Protein AF-A0A353CVU6-F1 (afdb_monomer_lite)

Sequence (114 aa):
MTMRLNAKIFIEGHTGLVGSALVRALDKRSYRNLIFLMQNYDNDEIINVGTGEDISIADLAHLIADVVGFSGDLIIDSTKPDGMPRRLLNVSRLHELAFFHRTILVEGIKSTYD

Secondary structure (DSSP, 8-state):
----TT-------TTSHHHHHHHHHHHTTT-HHHHHHHHH---SS----S-S----HHHHHHHHHHHHT--S-----TTSPP-SPP-----HHHHHTT----S-HHHHHHHHH-

Radius of gyration: 19.17 Å; chains: 1; bounding box: 43×35×53 Å

Structure (mmCIF, N/CA/C/O backbone):
data_AF-A0A353CVU6-F1
#
_entry.id   AF-A0A353CVU6-F1
#
loop_
_atom_site.group_PDB
_atom_site.id
_atom_site.type_symbol
_atom_site.label_atom_id
_atom_site.label_alt_id
_atom_site.label_comp_id
_atom_site.label_asym_id
_atom_site.label_entity_id
_atom_site.label_seq_id
_atom_site.pdbx_PDB_ins_code
_atom_site.Cartn_x
_atom_site.Cartn_y
_atom_site.Cartn_z
_atom_site.occupancy
_atom_site.B_iso_or_equiv
_atom_site.auth_seq_id
_atom_site.auth_comp_id
_atom_site.auth_asym_id
_atom_site.auth_atom_id
_atom_site.pdbx_PDB_model_num
ATOM 1 N N . MET A 1 1 ? 19.281 -26.229 0.967 1.00 34.66 1 MET A N 1
ATOM 2 C CA . MET A 1 1 ? 19.391 -25.165 -0.053 1.00 34.66 1 MET A CA 1
ATOM 3 C C . MET A 1 1 ? 18.650 -23.945 0.471 1.00 34.66 1 MET A C 1
ATOM 5 O O . MET A 1 1 ? 17.438 -23.866 0.340 1.00 34.66 1 MET A O 1
ATOM 9 N N . THR A 1 2 ? 19.343 -23.071 1.197 1.00 34.12 2 THR A N 1
ATOM 10 C CA . THR A 1 2 ? 18.723 -21.929 1.884 1.00 34.12 2 THR A CA 1
ATOM 11 C C . THR A 1 2 ? 18.552 -20.793 0.876 1.00 34.12 2 THR A C 1
ATOM 13 O O . THR A 1 2 ? 19.546 -20.226 0.424 1.00 34.12 2 THR A O 1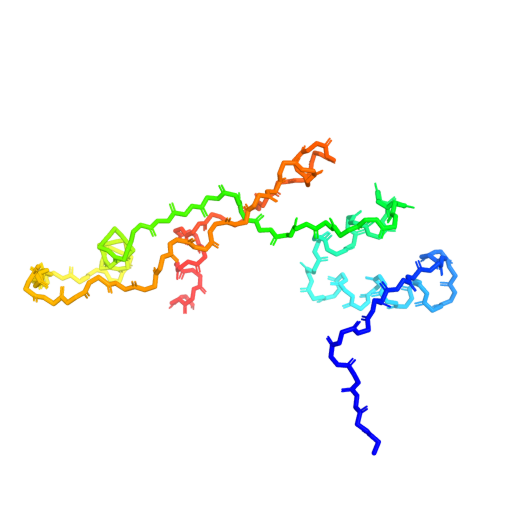
ATOM 16 N N . MET A 1 3 ? 17.316 -20.489 0.467 1.00 36.06 3 MET A N 1
ATOM 17 C CA . MET A 1 3 ? 17.041 -19.324 -0.381 1.00 36.06 3 MET A CA 1
ATOM 18 C C . MET A 1 3 ? 17.418 -18.052 0.384 1.00 36.06 3 MET A C 1
ATOM 20 O O . MET A 1 3 ? 16.898 -17.787 1.466 1.00 36.06 3 MET A O 1
ATOM 24 N N . ARG A 1 4 ? 18.331 -17.253 -0.177 1.00 37.56 4 ARG A N 1
ATOM 25 C CA . ARG A 1 4 ? 18.580 -15.890 0.300 1.00 37.56 4 ARG A CA 1
ATOM 26 C C . ARG A 1 4 ? 17.371 -15.030 -0.077 1.00 37.56 4 ARG A C 1
ATOM 28 O O . ARG A 1 4 ? 17.171 -14.744 -1.250 1.00 37.56 4 ARG A O 1
ATOM 35 N N . LEU A 1 5 ? 16.602 -14.592 0.919 1.00 47.75 5 LEU A N 1
ATOM 36 C CA . LEU A 1 5 ? 15.422 -13.724 0.765 1.00 47.75 5 LEU A CA 1
ATOM 37 C C . LEU A 1 5 ? 15.751 -12.282 0.310 1.00 47.75 5 LEU A C 1
ATOM 39 O O . LEU A 1 5 ? 14.842 -11.499 0.079 1.00 47.75 5 LEU A O 1
ATOM 43 N N . ASN A 1 6 ? 17.036 -11.952 0.128 1.00 48.84 6 ASN A N 1
ATOM 44 C CA . ASN A 1 6 ? 17.523 -10.656 -0.369 1.00 48.84 6 ASN A CA 1
ATOM 45 C C . ASN A 1 6 ? 18.004 -10.717 -1.834 1.00 48.84 6 ASN A C 1
ATOM 47 O O . ASN A 1 6 ? 18.833 -9.908 -2.252 1.00 48.84 6 ASN A O 1
ATOM 51 N N . ALA A 1 7 ? 17.576 -11.719 -2.605 1.00 36.81 7 ALA A N 1
ATOM 52 C CA . ALA A 1 7 ? 17.960 -11.830 -4.007 1.00 36.81 7 ALA A CA 1
ATOM 53 C C . ALA A 1 7 ? 17.226 -10.765 -4.839 1.00 36.81 7 ALA A C 1
ATOM 55 O O . ALA A 1 7 ? 16.006 -10.811 -4.982 1.00 36.81 7 ALA A O 1
ATOM 56 N N . LYS A 1 8 ? 17.983 -9.812 -5.395 1.00 48.44 8 LYS A N 1
ATOM 57 C CA . LYS A 1 8 ? 17.497 -8.898 -6.433 1.00 48.44 8 LYS A CA 1
ATOM 58 C C . LYS A 1 8 ? 17.055 -9.739 -7.638 1.00 48.44 8 LYS A C 1
ATOM 60 O O . LYS A 1 8 ? 17.879 -10.436 -8.226 1.00 48.44 8 LYS A O 1
ATOM 65 N N . ILE A 1 9 ? 15.768 -9.707 -7.980 1.00 50.88 9 ILE A N 1
ATOM 66 C CA . ILE A 1 9 ? 15.260 -10.321 -9.211 1.00 50.88 9 ILE A CA 1
ATOM 67 C C . ILE A 1 9 ? 15.380 -9.266 -10.307 1.00 50.88 9 ILE A C 1
ATOM 69 O O . ILE A 1 9 ? 14.570 -8.348 -10.378 1.00 50.88 9 ILE A O 1
ATOM 73 N N . PHE A 1 10 ? 16.416 -9.386 -11.129 1.00 49.69 10 PHE A N 1
ATOM 74 C CA . PHE A 1 10 ? 16.589 -8.590 -12.337 1.00 49.69 10 PHE A CA 1
ATOM 75 C C . PHE A 1 10 ? 16.166 -9.451 -13.528 1.00 49.69 10 PHE A C 1
ATOM 77 O O . PHE A 1 10 ? 16.693 -10.549 -13.714 1.00 49.69 10 PHE A O 1
ATOM 84 N N . ILE A 1 11 ? 15.161 -9.006 -14.283 1.00 55.59 11 ILE A N 1
ATOM 85 C CA . ILE A 1 11 ? 14.655 -9.730 -15.455 1.00 55.59 11 ILE A CA 1
ATOM 86 C C . ILE A 1 11 ? 15.035 -8.925 -16.691 1.00 55.59 11 ILE A C 1
ATOM 88 O O . ILE A 1 11 ? 14.299 -8.037 -17.113 1.00 55.59 11 ILE A O 1
ATOM 92 N N . GLU A 1 12 ? 16.182 -9.249 -17.282 1.00 54.22 12 GLU A N 1
ATOM 93 C CA . GLU A 1 12 ? 16.503 -8.777 -18.628 1.00 54.22 12 GLU A CA 1
ATOM 94 C C . GLU A 1 12 ? 15.661 -9.545 -19.659 1.00 54.22 12 GLU A C 1
ATOM 96 O O . GLU A 1 12 ? 15.517 -10.768 -19.590 1.00 54.22 12 GLU A O 1
ATOM 101 N N . GLY A 1 13 ? 15.088 -8.825 -20.627 1.00 62.19 13 GLY A N 1
ATOM 102 C CA . GLY A 1 13 ? 14.384 -9.426 -21.764 1.00 62.19 13 GLY A CA 1
ATOM 103 C C . GLY A 1 13 ? 12.934 -9.843 -21.495 1.00 62.19 13 GLY A C 1
ATOM 104 O O . GLY A 1 13 ? 12.573 -11.004 -21.704 1.00 62.19 13 GLY A O 1
ATOM 105 N N . HIS A 1 14 ? 12.059 -8.897 -21.127 1.00 63.19 14 HIS A N 1
ATOM 106 C CA . HIS A 1 14 ? 10.607 -9.133 -21.010 1.00 63.19 14 HIS A CA 1
ATOM 107 C C . HIS A 1 14 ? 9.958 -9.652 -22.318 1.00 63.19 14 HIS A C 1
ATOM 109 O O . HIS A 1 14 ? 8.928 -10.326 -22.283 1.00 63.19 14 HIS A O 1
ATOM 115 N N . THR A 1 15 ? 10.582 -9.400 -23.472 1.00 67.62 15 THR A N 1
ATOM 116 C CA . THR A 1 15 ? 10.164 -9.889 -24.799 1.00 67.62 15 THR A CA 1
ATOM 117 C C . THR A 1 15 ? 10.694 -11.286 -25.152 1.00 67.62 15 THR A C 1
ATOM 119 O O . THR A 1 15 ? 10.243 -11.883 -26.127 1.00 67.62 15 THR A O 1
ATOM 122 N N . GLY A 1 16 ? 11.638 -11.831 -24.376 1.00 78.38 16 GLY A N 1
ATOM 123 C CA . GLY A 1 16 ? 12.182 -13.177 -24.571 1.00 78.38 16 GLY A CA 1
ATOM 124 C C . GLY A 1 16 ? 11.253 -14.279 -24.047 1.00 78.38 16 GLY A C 1
ATOM 125 O O . GLY A 1 16 ? 10.265 -14.010 -23.366 1.00 78.38 16 GLY A O 1
ATOM 126 N N . LEU A 1 17 ? 11.586 -15.551 -24.308 1.00 83.94 17 LEU A N 1
ATOM 127 C CA . LEU A 1 17 ? 10.748 -16.707 -23.937 1.00 83.94 17 LEU A CA 1
ATOM 128 C C . LEU A 1 17 ? 10.357 -16.712 -22.447 1.00 83.94 17 LEU A C 1
ATOM 130 O O . LEU A 1 17 ? 9.184 -16.883 -22.109 1.00 83.94 17 LEU A O 1
ATOM 134 N N . VAL A 1 18 ? 11.343 -16.501 -21.569 1.00 83.50 18 VAL A N 1
ATOM 135 C CA . VAL A 1 18 ? 11.165 -16.514 -20.109 1.00 83.50 18 VAL A CA 1
ATOM 136 C C . VAL A 1 18 ? 10.480 -15.235 -19.628 1.00 83.50 18 VAL A C 1
ATOM 138 O O . VAL A 1 18 ? 9.507 -15.315 -18.880 1.00 83.50 18 VAL A O 1
ATOM 141 N N . GLY A 1 19 ? 10.918 -14.066 -20.105 1.00 81.06 19 GLY A N 1
ATOM 142 C CA . GLY A 1 19 ? 10.321 -12.782 -19.738 1.00 81.06 19 GLY A CA 1
ATOM 143 C C . GLY A 1 19 ? 8.846 -12.690 -20.128 1.00 81.06 19 GLY A C 1
ATOM 144 O O . GLY A 1 19 ? 8.009 -12.331 -19.304 1.00 81.06 19 GLY A O 1
ATOM 145 N N . SER A 1 20 ? 8.489 -13.139 -21.332 1.00 81.75 20 SER A N 1
ATOM 146 C CA . SER A 1 20 ? 7.097 -13.173 -21.787 1.00 81.75 20 SER A CA 1
ATOM 147 C C . SER A 1 20 ? 6.265 -14.208 -21.031 1.00 81.75 20 SER A C 1
ATOM 149 O O . SER A 1 20 ? 5.081 -13.984 -20.785 1.00 81.75 20 SER A O 1
ATOM 151 N N . ALA A 1 21 ? 6.849 -15.343 -20.625 1.00 87.25 21 ALA A N 1
ATOM 152 C CA . ALA A 1 21 ? 6.160 -16.294 -19.752 1.00 87.25 21 ALA A CA 1
ATOM 153 C C . ALA A 1 21 ? 5.853 -15.683 -18.380 1.00 87.25 21 ALA A C 1
ATOM 155 O O . ALA A 1 21 ? 4.745 -15.869 -17.873 1.00 87.25 21 ALA A O 1
ATOM 156 N N . LEU A 1 22 ? 6.789 -14.911 -17.825 1.00 86.56 22 LEU A N 1
ATOM 157 C CA . LEU A 1 22 ? 6.597 -14.214 -16.562 1.00 86.56 22 LEU A CA 1
ATOM 158 C C . LEU A 1 22 ? 5.546 -13.106 -16.673 1.00 86.56 22 LEU A C 1
ATOM 160 O O . LEU A 1 22 ? 4.617 -13.096 -15.872 1.00 86.56 22 LEU A O 1
ATOM 164 N N . VAL A 1 23 ? 5.623 -12.239 -17.689 1.00 84.25 23 VAL A N 1
ATOM 165 C CA . VAL A 1 23 ? 4.613 -11.191 -17.926 1.00 84.25 23 VAL A CA 1
ATOM 166 C C . VAL A 1 23 ? 3.220 -11.809 -18.047 1.00 84.25 23 VAL A C 1
ATOM 168 O O . VAL A 1 23 ? 2.301 -11.361 -17.371 1.00 84.25 23 VAL A O 1
ATOM 171 N N . ARG A 1 24 ? 3.062 -12.905 -18.804 1.00 85.81 24 ARG A N 1
ATOM 172 C CA . ARG A 1 24 ? 1.781 -13.633 -18.895 1.00 85.81 24 ARG A CA 1
ATOM 173 C C . ARG A 1 24 ? 1.314 -14.193 -17.549 1.00 85.81 24 ARG A C 1
ATOM 175 O O . ARG A 1 24 ? 0.119 -14.201 -17.273 1.00 85.81 24 ARG A O 1
ATOM 182 N N . ALA A 1 25 ? 2.225 -14.707 -16.725 1.00 89.56 25 ALA A N 1
ATOM 183 C CA . ALA A 1 25 ? 1.878 -15.240 -15.409 1.00 89.56 25 ALA A CA 1
ATOM 184 C C . ALA A 1 25 ? 1.451 -14.135 -14.429 1.00 89.56 25 ALA A C 1
ATOM 186 O O . ALA A 1 25 ? 0.532 -14.350 -13.638 1.00 89.56 25 ALA A O 1
ATOM 187 N N . LEU A 1 26 ? 2.096 -12.968 -14.498 1.00 89.69 26 LEU A N 1
ATOM 188 C CA . LEU A 1 26 ? 1.750 -11.784 -13.714 1.00 89.69 26 LEU A CA 1
ATOM 189 C C . LEU A 1 26 ? 0.418 -11.179 -14.167 1.00 89.69 26 LEU A C 1
ATOM 191 O O . LEU A 1 26 ? -0.405 -10.822 -13.325 1.00 89.69 26 LEU A O 1
ATOM 195 N N . ASP A 1 27 ? 0.182 -11.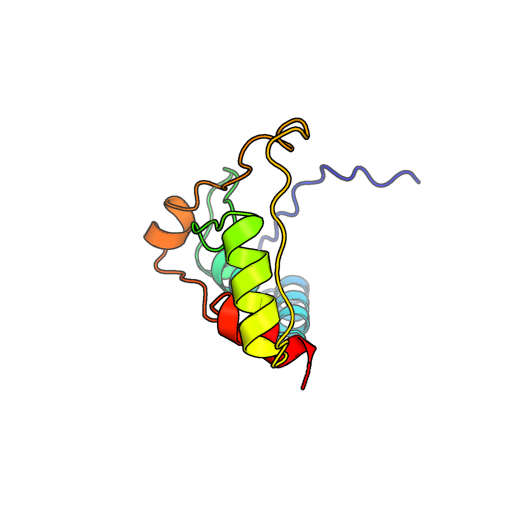130 -15.477 1.00 88.38 27 ASP A N 1
ATOM 196 C CA . ASP A 1 27 ? -1.045 -10.602 -16.078 1.00 88.38 27 ASP A CA 1
ATOM 197 C C . ASP A 1 27 ? -2.264 -11.437 -15.677 1.00 88.38 27 ASP A C 1
ATOM 199 O O . ASP A 1 27 ? -3.247 -10.905 -15.167 1.00 88.38 27 ASP A O 1
ATOM 203 N N . LYS A 1 28 ? -2.141 -12.772 -15.728 1.00 90.44 28 LYS A N 1
ATOM 204 C CA . LYS A 1 28 ? -3.166 -13.706 -15.225 1.00 90.44 28 LYS A CA 1
ATOM 205 C C . LYS A 1 28 ? -3.535 -13.504 -13.753 1.00 90.44 28 LYS A C 1
ATOM 207 O O . LYS A 1 28 ? -4.592 -13.961 -13.330 1.00 90.44 28 LYS A O 1
ATOM 212 N N . ARG A 1 29 ? -2.657 -12.885 -12.961 1.00 88.25 29 ARG A N 1
ATOM 213 C CA . ARG A 1 29 ? -2.856 -12.605 -11.531 1.00 88.25 29 ARG A CA 1
ATOM 214 C C . ARG A 1 29 ? -3.131 -11.124 -11.255 1.00 88.25 29 ARG A C 1
ATOM 216 O O . ARG A 1 29 ? -3.196 -10.734 -10.096 1.00 88.25 29 ARG A O 1
ATOM 223 N N . SER A 1 30 ? -3.289 -10.305 -12.298 1.00 87.38 30 SER A N 1
ATOM 224 C CA . SER A 1 30 ? -3.524 -8.860 -12.210 1.00 87.38 30 SER A CA 1
ATOM 225 C C . SER A 1 30 ? -2.416 -8.063 -11.498 1.00 87.38 30 SER A C 1
ATOM 227 O O . SER A 1 30 ? -2.682 -6.993 -10.949 1.00 87.38 30 SER A O 1
ATOM 229 N N . TYR A 1 31 ? -1.156 -8.516 -11.544 1.00 89.44 31 TYR A N 1
ATOM 230 C CA . TYR A 1 31 ? -0.014 -7.793 -10.959 1.00 89.44 31 TYR A CA 1
ATOM 231 C C . TYR A 1 31 ? 0.480 -6.643 -11.852 1.00 89.44 31 TYR A C 1
ATOM 233 O O . TYR A 1 31 ? 1.593 -6.653 -12.382 1.00 89.44 31 TYR A O 1
ATOM 241 N N . ARG A 1 32 ? -0.368 -5.624 -12.019 1.00 87.62 32 ARG A N 1
ATOM 242 C CA . ARG A 1 32 ? -0.150 -4.494 -12.940 1.00 87.62 32 ARG A CA 1
ATOM 243 C C . ARG A 1 32 ? 1.072 -3.648 -12.599 1.00 87.62 32 ARG A C 1
ATOM 245 O O . ARG A 1 32 ? 1.774 -3.222 -13.504 1.00 87.62 32 ARG A O 1
ATOM 252 N N . ASN A 1 33 ? 1.337 -3.427 -11.315 1.00 88.88 33 ASN A N 1
ATOM 253 C CA . ASN A 1 33 ? 2.509 -2.692 -10.835 1.00 88.88 33 ASN A CA 1
ATOM 254 C C . ASN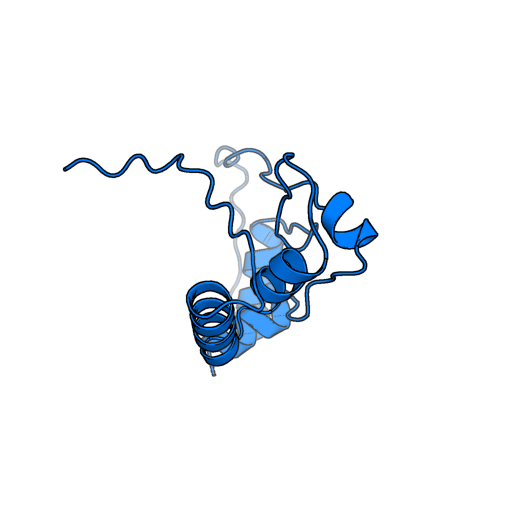 A 1 33 ? 3.820 -3.380 -11.245 1.00 88.88 33 ASN A C 1
ATOM 256 O O . ASN A 1 33 ? 4.752 -2.712 -11.675 1.00 88.88 33 ASN A O 1
ATOM 260 N N . LEU A 1 34 ? 3.880 -4.713 -11.161 1.00 89.25 34 LEU A N 1
ATOM 261 C CA . LEU A 1 34 ? 5.075 -5.468 -11.539 1.00 89.25 34 LEU A CA 1
ATOM 262 C C . LEU A 1 34 ? 5.284 -5.450 -13.053 1.00 89.25 34 LEU A C 1
ATOM 264 O O . LEU A 1 34 ? 6.396 -5.215 -13.510 1.00 89.25 34 LEU A O 1
ATOM 268 N N . ILE A 1 35 ? 4.211 -5.636 -13.826 1.00 88.81 35 ILE A N 1
ATOM 269 C CA . ILE A 1 35 ? 4.268 -5.559 -15.293 1.00 88.81 35 ILE A CA 1
ATOM 270 C C . ILE A 1 35 ? 4.711 -4.163 -15.737 1.00 88.81 35 ILE A C 1
ATOM 272 O O . ILE A 1 35 ? 5.594 -4.045 -16.581 1.00 88.81 35 ILE A O 1
ATOM 276 N N . PHE A 1 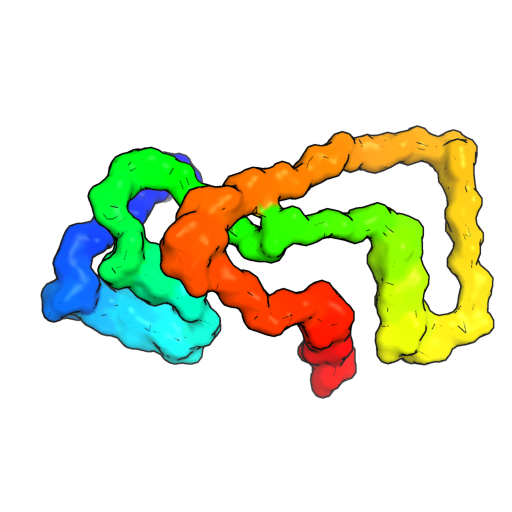36 ? 4.134 -3.117 -15.139 1.00 89.56 36 PHE A N 1
ATOM 277 C CA . PHE A 1 36 ? 4.490 -1.733 -15.425 1.00 89.56 36 PHE A CA 1
ATOM 278 C C . PHE A 1 36 ? 5.980 -1.476 -15.176 1.00 89.56 36 PHE A C 1
ATOM 280 O O . PHE A 1 36 ? 6.669 -0.982 -16.065 1.00 89.56 36 PHE A O 1
ATOM 287 N N . LEU A 1 37 ? 6.497 -1.860 -14.006 1.00 89.50 37 LEU A N 1
ATOM 288 C CA . LEU A 1 37 ? 7.907 -1.660 -13.667 1.00 89.50 37 LEU A CA 1
ATOM 289 C C . LEU A 1 37 ? 8.840 -2.457 -14.583 1.00 89.50 37 LEU A C 1
ATOM 291 O O . LEU A 1 37 ? 9.835 -1.917 -15.043 1.00 89.50 37 LEU A O 1
ATOM 295 N N . MET A 1 38 ? 8.488 -3.695 -14.941 1.00 84.56 38 MET A N 1
ATOM 296 C CA . MET A 1 38 ? 9.269 -4.488 -15.901 1.00 84.56 38 MET A CA 1
ATOM 297 C C . MET A 1 38 ? 9.366 -3.853 -17.298 1.00 84.56 38 MET A C 1
ATOM 299 O O . MET A 1 38 ? 10.275 -4.189 -18.056 1.00 84.56 38 MET A O 1
ATOM 303 N N . GLN A 1 39 ? 8.412 -2.999 -17.669 1.00 83.50 39 GLN A N 1
ATOM 304 C CA . GLN A 1 39 ? 8.360 -2.345 -18.978 1.00 83.50 39 GLN A CA 1
ATOM 305 C C . GLN A 1 39 ? 8.950 -0.931 -18.968 1.00 83.50 39 GLN A C 1
ATOM 307 O O . GLN A 1 39 ? 9.386 -0.463 -20.015 1.00 83.50 39 GLN A O 1
ATOM 312 N N . ASN A 1 40 ? 8.936 -0.252 -17.817 1.00 86.00 40 ASN A N 1
ATOM 313 C CA . ASN A 1 40 ? 9.183 1.191 -17.727 1.00 86.00 40 ASN A CA 1
ATOM 314 C C . ASN A 1 40 ? 10.286 1.574 -16.725 1.00 86.00 40 ASN A C 1
ATOM 316 O O . ASN A 1 40 ? 10.532 2.761 -16.538 1.00 86.00 40 ASN A O 1
ATOM 320 N N . TYR A 1 41 ? 10.928 0.608 -16.061 1.00 85.81 41 TYR A N 1
ATOM 321 C CA . TYR A 1 41 ? 12.008 0.860 -15.106 1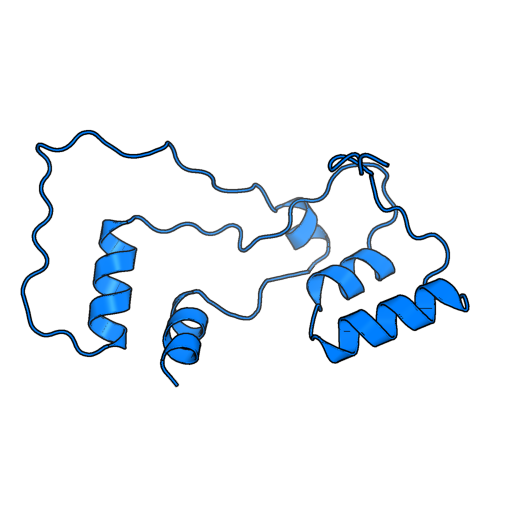.00 85.81 41 TYR A CA 1
ATOM 322 C C . TYR A 1 41 ? 13.237 0.001 -15.422 1.00 85.81 41 TYR A C 1
ATOM 324 O O . TYR A 1 41 ? 13.175 -1.226 -15.370 1.00 85.81 41 TYR A O 1
ATOM 332 N N . ASP A 1 42 ? 14.355 0.652 -15.736 1.00 83.06 42 ASP A N 1
ATOM 333 C CA . ASP A 1 42 ? 15.616 0.038 -16.179 1.00 83.06 42 ASP A CA 1
ATOM 334 C C . ASP A 1 42 ? 16.829 0.425 -15.308 1.00 83.06 42 ASP A C 1
ATOM 336 O O . ASP A 1 42 ? 17.972 0.110 -15.638 1.00 83.06 42 ASP A O 1
ATOM 340 N N . ASN A 1 43 ? 16.582 1.077 -14.172 1.00 84.31 43 ASN A N 1
ATOM 341 C CA . ASN A 1 43 ? 17.604 1.520 -13.228 1.00 84.31 43 ASN A CA 1
ATOM 342 C C . ASN A 1 43 ? 17.921 0.424 -12.179 1.00 84.31 43 ASN A C 1
ATOM 344 O O . ASN A 1 43 ? 17.085 -0.427 -11.872 1.00 84.31 43 ASN A O 1
ATOM 348 N N . ASP A 1 44 ? 19.141 0.421 -11.636 1.00 84.25 44 ASP A N 1
ATOM 349 C CA . ASP A 1 44 ? 19.647 -0.552 -10.657 1.00 84.25 44 ASP A CA 1
ATOM 350 C C . ASP A 1 44 ? 19.278 -0.234 -9.192 1.00 84.25 44 ASP A C 1
ATOM 352 O O . ASP A 1 44 ? 19.484 -1.057 -8.282 1.00 84.25 44 ASP A O 1
ATOM 356 N N . GLU A 1 45 ? 18.712 0.949 -8.959 1.00 88.38 45 GLU A N 1
ATOM 357 C CA . GLU A 1 45 ? 18.178 1.375 -7.676 1.00 88.38 45 GLU A CA 1
ATOM 358 C C . GLU A 1 45 ? 16.896 0.618 -7.282 1.00 88.38 45 GLU A C 1
ATOM 360 O O . GLU A 1 45 ? 16.162 0.052 -8.090 1.00 88.38 45 GLU A O 1
ATOM 365 N N . ILE A 1 46 ? 16.611 0.591 -5.977 1.00 88.44 46 ILE A N 1
ATOM 366 C CA . ILE A 1 46 ? 15.360 0.022 -5.471 1.00 88.44 46 ILE A CA 1
ATOM 367 C C . ILE A 1 46 ? 14.231 1.025 -5.718 1.00 88.44 46 ILE A C 1
ATOM 369 O O . ILE A 1 46 ? 14.348 2.208 -5.383 1.00 88.44 46 ILE A O 1
ATOM 373 N N . ILE A 1 47 ? 13.109 0.527 -6.234 1.00 90.44 47 ILE A N 1
ATOM 374 C CA . ILE A 1 47 ? 11.857 1.271 -6.330 1.00 90.44 47 ILE A CA 1
ATOM 375 C C . ILE A 1 47 ? 10.849 0.757 -5.298 1.00 90.44 47 ILE A C 1
ATOM 377 O O . ILE A 1 47 ? 10.578 -0.441 -5.205 1.00 90.44 47 ILE A O 1
ATOM 381 N N . ASN A 1 48 ? 10.300 1.672 -4.498 1.00 93.25 48 ASN A N 1
ATOM 382 C CA . ASN A 1 48 ? 9.244 1.352 -3.543 1.00 93.25 48 ASN A CA 1
ATOM 383 C C . ASN A 1 48 ? 7.903 1.225 -4.268 1.00 93.25 48 ASN A C 1
ATOM 385 O O . ASN A 1 48 ? 7.560 2.058 -5.106 1.00 93.25 48 ASN A O 1
ATOM 389 N N . VAL A 1 49 ? 7.121 0.215 -3.890 1.00 92.06 49 VAL A N 1
ATOM 390 C CA . VAL A 1 49 ? 5.754 0.011 -4.376 1.00 92.06 49 VAL A CA 1
ATOM 391 C C . VAL A 1 49 ? 4.789 0.159 -3.209 1.00 92.06 49 VAL A C 1
ATOM 393 O O . VAL A 1 49 ? 4.940 -0.511 -2.191 1.00 92.06 49 VAL A O 1
ATOM 396 N N . GLY A 1 50 ? 3.788 1.018 -3.367 1.00 91.50 50 GLY A N 1
ATOM 397 C CA . GLY A 1 50 ? 2.766 1.275 -2.359 1.00 91.50 50 GLY A CA 1
ATOM 398 C C . GLY A 1 50 ? 1.770 2.324 -2.838 1.00 91.50 50 GLY A C 1
ATOM 399 O O . GLY A 1 50 ? 1.801 2.727 -4.000 1.00 91.50 50 GLY A O 1
ATOM 400 N N . THR A 1 51 ? 0.894 2.759 -1.938 1.00 93.19 51 THR A N 1
ATOM 401 C CA . THR A 1 51 ? -0.084 3.829 -2.191 1.00 93.19 51 THR A CA 1
ATOM 402 C C . THR A 1 51 ? 0.512 5.222 -1.988 1.00 93.19 51 THR A C 1
ATOM 404 O O . THR A 1 51 ? 0.049 6.181 -2.584 1.00 93.19 51 THR A O 1
ATOM 407 N N . GLY A 1 52 ? 1.549 5.348 -1.149 1.00 92.06 52 GLY A N 1
ATOM 408 C CA . GLY A 1 52 ? 2.054 6.654 -0.708 1.00 92.06 52 GLY A CA 1
ATOM 409 C C . GLY A 1 52 ? 1.137 7.358 0.295 1.00 92.06 52 GLY A C 1
ATOM 410 O O . GLY A 1 52 ? 1.424 8.481 0.703 1.00 92.06 52 GLY A O 1
ATOM 411 N N . GLU A 1 53 ? 0.081 6.676 0.729 1.00 91.25 53 GLU A N 1
ATOM 412 C CA . GLU A 1 53 ? -0.905 7.147 1.693 1.00 91.25 53 GLU A CA 1
ATOM 413 C C . GLU A 1 53 ? -0.884 6.249 2.929 1.00 91.25 53 GLU A C 1
ATOM 415 O O . GLU A 1 53 ? -0.616 5.049 2.834 1.00 91.25 53 GLU A O 1
ATOM 420 N N . ASP A 1 54 ? -1.178 6.836 4.085 1.00 90.81 54 ASP A N 1
ATOM 421 C CA . ASP A 1 54 ? -1.281 6.127 5.357 1.00 90.81 54 ASP A CA 1
ATOM 422 C C . ASP A 1 54 ? -2.495 6.631 6.137 1.00 90.81 54 ASP A C 1
ATOM 424 O O . ASP A 1 54 ? -2.933 7.769 5.951 1.00 90.81 54 ASP A O 1
ATOM 428 N N . ILE A 1 55 ? -3.007 5.798 7.034 1.00 91.81 55 ILE A N 1
ATOM 429 C CA . ILE A 1 55 ? -4.169 6.086 7.874 1.00 91.81 55 ILE A CA 1
ATOM 430 C C . ILE A 1 55 ? -3.865 5.686 9.319 1.00 91.81 55 ILE A C 1
ATOM 432 O O . ILE A 1 55 ? -3.114 4.743 9.572 1.00 91.81 55 ILE A O 1
ATOM 436 N N . SER A 1 56 ? -4.423 6.405 10.295 1.00 90.69 56 SER A N 1
ATOM 437 C CA . SER A 1 56 ? -4.258 6.017 11.696 1.00 90.69 56 SER A CA 1
ATOM 438 C C . SER A 1 56 ? -5.044 4.737 12.009 1.00 90.69 56 SER A C 1
ATOM 440 O O . SER A 1 56 ? -6.021 4.408 11.337 1.00 90.69 56 SER A O 1
ATOM 442 N N . ILE A 1 57 ? -4.653 4.016 13.065 1.00 90.06 57 ILE A N 1
ATOM 443 C CA . ILE A 1 57 ? -5.398 2.831 13.529 1.00 90.06 57 ILE A CA 1
ATOM 444 C C . ILE A 1 57 ? -6.835 3.205 13.915 1.00 90.06 57 ILE A C 1
ATOM 446 O O . ILE A 1 57 ? -7.757 2.442 13.637 1.00 90.06 57 ILE A O 1
ATOM 450 N N . ALA A 1 58 ? -7.030 4.378 14.526 1.00 90.69 58 ALA A N 1
ATOM 451 C CA . ALA A 1 58 ? -8.351 4.867 14.903 1.00 90.69 58 ALA A CA 1
ATOM 452 C C . ALA A 1 58 ? -9.230 5.101 13.665 1.00 90.69 58 ALA A C 1
ATOM 454 O O . ALA A 1 58 ? -10.337 4.573 13.591 1.00 90.69 58 ALA A O 1
ATOM 455 N N . ASP A 1 59 ? -8.714 5.814 12.662 1.00 93.12 59 ASP A N 1
ATOM 456 C CA . ASP A 1 59 ? -9.458 6.097 11.430 1.00 93.12 59 ASP A CA 1
ATOM 457 C C . ASP A 1 59 ? -9.725 4.814 10.626 1.00 93.12 59 ASP A C 1
ATOM 459 O O . ASP A 1 59 ? -10.804 4.651 10.062 1.00 93.12 59 ASP A O 1
ATOM 463 N N . LEU A 1 60 ? -8.781 3.864 10.613 1.00 94.25 60 LEU A N 1
ATOM 464 C CA . LEU A 1 60 ? -8.988 2.548 10.008 1.00 94.25 60 LEU A CA 1
ATOM 465 C C . LEU A 1 60 ? -10.100 1.766 10.720 1.00 94.25 60 LEU A C 1
ATOM 467 O O . LEU A 1 60 ? -10.921 1.138 10.054 1.00 94.25 60 LEU A O 1
ATOM 471 N N . ALA A 1 61 ? -10.145 1.801 12.055 1.00 94.19 61 ALA A N 1
ATOM 472 C CA . ALA A 1 61 ? -11.195 1.143 12.828 1.00 94.19 61 ALA A CA 1
ATOM 473 C C . ALA A 1 61 ? -12.576 1.745 12.527 1.00 94.19 61 ALA A C 1
ATOM 475 O O . ALA A 1 61 ? -13.524 0.993 12.301 1.00 94.19 61 ALA A O 1
ATOM 476 N N . HIS A 1 62 ? -12.674 3.076 12.450 1.00 95.12 62 HIS A N 1
ATOM 477 C CA . HIS A 1 62 ? -13.898 3.766 12.036 1.00 95.12 62 HIS A CA 1
ATOM 478 C C . HIS A 1 62 ? -14.307 3.399 10.605 1.00 95.12 62 HIS A C 1
ATOM 480 O O . HIS 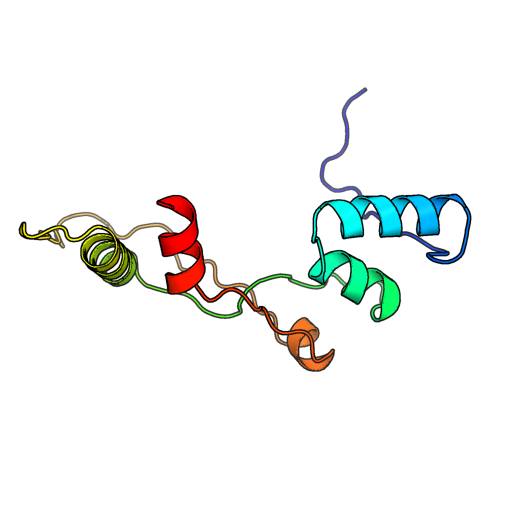A 1 62 ? -15.449 3.015 10.376 1.00 95.12 62 HIS A O 1
ATOM 486 N N . LEU A 1 63 ? -13.364 3.414 9.658 1.00 95.50 63 LEU A N 1
ATOM 487 C CA . LEU A 1 63 ? -13.625 3.043 8.267 1.00 95.50 63 LEU A CA 1
ATOM 488 C C . LEU A 1 63 ? -14.156 1.609 8.141 1.00 95.50 63 LEU A C 1
ATOM 490 O O . LEU A 1 63 ? -15.085 1.356 7.377 1.00 95.50 63 LEU A O 1
ATOM 494 N N . ILE A 1 64 ? -13.577 0.660 8.881 1.00 95.69 64 ILE A N 1
ATOM 495 C CA . ILE A 1 64 ? -14.054 -0.727 8.894 1.00 95.69 64 ILE A CA 1
ATOM 496 C C . ILE A 1 64 ? -15.451 -0.804 9.509 1.00 95.69 64 ILE A C 1
ATOM 498 O O . ILE A 1 64 ? -16.307 -1.473 8.934 1.00 95.69 64 ILE A O 1
ATOM 502 N N . ALA A 1 65 ? -15.692 -0.123 10.635 1.00 95.56 65 ALA A N 1
ATOM 503 C CA . ALA A 1 65 ? -17.002 -0.088 11.281 1.00 95.56 65 ALA A CA 1
ATOM 504 C C . ALA A 1 65 ? -18.095 0.407 10.320 1.00 95.56 65 ALA A C 1
ATOM 506 O O . ALA A 1 65 ? -19.133 -0.244 10.198 1.00 95.56 65 ALA A O 1
ATOM 507 N N . ASP A 1 66 ? -17.819 1.475 9.571 1.00 94.69 66 ASP A N 1
ATOM 508 C CA . ASP A 1 66 ? -18.727 2.009 8.554 1.00 94.69 66 ASP A CA 1
ATOM 509 C C . ASP A 1 66 ? -18.977 1.003 7.421 1.00 94.69 66 ASP A C 1
ATOM 511 O O . ASP A 1 66 ? -20.118 0.803 7.004 1.00 94.69 66 ASP A O 1
ATOM 515 N N . VAL A 1 67 ? -17.923 0.339 6.927 1.00 95.06 67 VAL A N 1
ATOM 516 C CA . VAL A 1 67 ? -18.035 -0.641 5.833 1.00 95.06 67 VAL A CA 1
ATOM 517 C C . VAL A 1 67 ? -18.875 -1.855 6.233 1.00 95.06 67 VAL A C 1
ATOM 519 O O . VAL A 1 67 ? -19.664 -2.330 5.419 1.00 95.06 67 VAL A O 1
ATOM 522 N N . VAL A 1 68 ? -18.739 -2.349 7.467 1.00 94.69 68 VAL A N 1
ATOM 523 C CA . VAL A 1 68 ? -19.478 -3.536 7.942 1.00 94.69 68 VAL A CA 1
ATOM 524 C C . VAL A 1 68 ? -20.842 -3.204 8.559 1.00 94.69 68 VAL A C 1
ATOM 526 O O . VAL A 1 68 ? -21.584 -4.115 8.920 1.00 94.69 68 VAL A O 1
ATOM 529 N N . GLY A 1 69 ? -21.179 -1.918 8.708 1.00 94.94 69 GLY A N 1
ATOM 530 C CA . GLY A 1 69 ? -22.412 -1.473 9.361 1.00 94.94 69 GLY A CA 1
ATOM 531 C C . GLY A 1 69 ? -22.425 -1.705 10.877 1.00 94.94 69 GLY A C 1
ATOM 532 O O . GLY A 1 69 ? -23.476 -1.986 11.453 1.00 94.94 69 GLY A O 1
ATOM 533 N N . PHE A 1 70 ? -21.266 -1.624 11.534 1.00 95.94 70 PHE A N 1
ATOM 534 C CA . PHE A 1 70 ? -21.161 -1.751 12.986 1.00 95.94 70 PHE A CA 1
ATOM 535 C C . PHE A 1 70 ? -21.754 -0.519 13.680 1.00 95.94 70 PHE A C 1
ATOM 537 O O . PHE A 1 70 ? -21.308 0.602 13.464 1.00 95.94 70 PHE A O 1
ATOM 544 N N . SER A 1 71 ? -22.744 -0.737 14.547 1.00 95.31 71 SER A N 1
ATOM 545 C CA . SER A 1 71 ? -23.470 0.327 15.255 1.00 95.31 71 SER A CA 1
ATOM 546 C C . SER A 1 71 ? -23.113 0.447 16.741 1.00 95.31 71 SER A C 1
ATOM 548 O O . SER A 1 71 ? -23.850 1.083 17.492 1.00 95.31 71 SER A O 1
ATOM 550 N N . GLY A 1 72 ? -22.069 -0.247 17.199 1.00 94.94 72 GLY A N 1
ATOM 551 C CA . GLY A 1 72 ? -21.584 -0.137 18.574 1.00 94.94 72 GLY A CA 1
ATOM 552 C C . GLY A 1 72 ? -20.572 0.997 18.741 1.00 94.94 72 GLY A C 1
ATOM 553 O O . GLY A 1 72 ? -20.172 1.644 17.774 1.00 94.94 72 GLY A O 1
ATOM 554 N N . ASP A 1 73 ? -20.116 1.197 19.974 1.00 93.81 73 ASP A N 1
ATOM 555 C CA . ASP A 1 73 ? -19.128 2.227 20.287 1.00 93.81 73 ASP A CA 1
ATOM 556 C C . ASP A 1 73 ? -17.694 1.720 20.088 1.00 93.81 73 ASP A C 1
ATOM 558 O O . ASP A 1 73 ? -17.314 0.649 20.571 1.00 93.81 73 ASP A O 1
ATOM 562 N N . LEU A 1 74 ? -16.869 2.528 19.418 1.00 92.94 74 LEU A N 1
ATOM 563 C CA . LEU A 1 74 ? -15.420 2.340 19.373 1.00 92.94 74 LEU A CA 1
ATOM 564 C C . LEU A 1 74 ? -14.778 3.117 20.527 1.00 92.94 74 LEU A C 1
ATOM 566 O O . LEU A 1 74 ? -14.786 4.347 20.548 1.00 92.94 74 LEU A O 1
ATOM 570 N N . ILE A 1 75 ? -14.211 2.393 21.492 1.00 91.88 75 ILE A N 1
ATOM 571 C CA . ILE A 1 75 ? -13.531 2.981 22.651 1.00 91.88 75 ILE A CA 1
ATOM 572 C C . ILE A 1 75 ? -12.027 3.006 22.384 1.00 91.88 75 ILE A C 1
ATOM 574 O O . ILE A 1 75 ? -11.388 1.959 22.276 1.00 91.88 75 ILE A O 1
ATOM 578 N N . ILE A 1 76 ? -11.456 4.209 22.312 1.00 88.31 76 ILE A N 1
ATOM 579 C CA . ILE A 1 76 ? -10.011 4.418 22.187 1.00 88.31 76 ILE A CA 1
ATOM 580 C C . ILE A 1 76 ? -9.419 4.586 23.589 1.00 88.31 76 ILE A C 1
ATOM 582 O O . ILE A 1 76 ? -9.708 5.560 24.282 1.00 88.31 76 ILE A O 1
ATOM 586 N N . ASP A 1 77 ? -8.572 3.645 24.000 1.00 89.69 77 ASP A N 1
ATOM 587 C CA . ASP A 1 77 ? -7.865 3.699 25.281 1.00 89.69 77 ASP A CA 1
ATOM 588 C C . ASP A 1 77 ? -6.492 4.369 25.120 1.00 89.69 77 ASP A C 1
ATOM 590 O O . ASP A 1 77 ? -5.494 3.723 24.791 1.00 89.69 77 ASP A O 1
ATOM 594 N N . SER A 1 78 ? -6.437 5.677 25.377 1.00 87.94 78 SER A N 1
ATOM 595 C CA . SER A 1 78 ? -5.205 6.477 25.313 1.00 87.94 78 SER A CA 1
ATOM 596 C C . SER A 1 78 ? -4.221 6.209 26.457 1.00 87.94 78 SER A C 1
ATOM 598 O O . SER A 1 78 ? -3.129 6.775 26.464 1.00 87.94 78 SER A O 1
ATOM 600 N N . THR A 1 79 ? -4.566 5.348 27.424 1.00 93.31 79 THR A N 1
ATOM 601 C CA . THR A 1 79 ? -3.626 4.919 28.474 1.00 93.31 79 THR A CA 1
ATOM 602 C C . THR A 1 79 ? -2.655 3.848 27.984 1.00 93.31 79 THR A C 1
ATOM 604 O O . THR A 1 79 ? -1.633 3.587 28.625 1.00 93.31 79 THR A O 1
ATOM 607 N N . LYS A 1 80 ? -2.958 3.211 26.849 1.00 86.50 80 LYS A N 1
ATOM 608 C CA . LYS A 1 80 ? -2.095 2.204 26.236 1.00 86.50 80 LYS A CA 1
ATOM 609 C C . LYS A 1 80 ? -0.931 2.875 25.504 1.00 86.50 80 LYS A C 1
ATOM 611 O O . LYS A 1 80 ? -1.106 3.951 24.937 1.00 86.50 80 LYS A O 1
ATOM 616 N N . PRO A 1 81 ? 0.265 2.257 25.523 1.00 84.56 81 PRO A N 1
ATOM 617 C CA . PRO A 1 81 ? 1.411 2.796 24.810 1.00 84.56 81 PRO A CA 1
ATOM 618 C C . PRO A 1 81 ? 1.126 2.837 23.311 1.00 84.56 81 PRO A C 1
ATOM 620 O O . PRO A 1 81 ? 0.439 1.962 22.776 1.00 84.56 81 PRO A O 1
ATOM 623 N N . ASP A 1 82 ? 1.690 3.845 22.653 1.00 82.81 82 ASP A N 1
ATOM 624 C CA . ASP A 1 82 ? 1.603 3.963 21.205 1.00 82.81 82 ASP A CA 1
ATOM 625 C C . ASP A 1 82 ? 2.252 2.752 20.514 1.00 82.81 82 ASP A C 1
ATOM 627 O O . ASP A 1 82 ? 3.136 2.078 21.059 1.00 82.81 82 ASP A O 1
ATOM 631 N N . GLY A 1 83 ? 1.759 2.459 19.315 1.00 79.81 83 GLY A N 1
ATOM 632 C CA . GLY A 1 83 ? 2.198 1.337 18.507 1.00 79.81 83 GLY A CA 1
ATOM 633 C C . GLY A 1 83 ? 3.563 1.560 17.860 1.00 79.81 83 GLY A C 1
ATOM 634 O O . GLY A 1 83 ? 4.366 2.415 18.236 1.00 79.81 83 GLY A O 1
ATOM 635 N N . MET A 1 84 ? 3.843 0.756 16.837 1.00 82.50 84 MET A N 1
ATOM 636 C CA . MET A 1 84 ? 5.037 0.965 16.024 1.00 82.50 84 MET A CA 1
ATOM 637 C C . MET A 1 84 ? 4.963 2.321 15.305 1.00 82.50 84 MET A C 1
ATOM 639 O O . MET A 1 84 ? 3.898 2.667 14.789 1.00 82.50 84 MET A O 1
ATOM 643 N N . PRO A 1 85 ? 6.091 3.046 15.182 1.00 82.00 85 PRO A N 1
ATOM 644 C CA . PRO A 1 85 ? 6.153 4.262 14.385 1.00 82.00 85 PRO A CA 1
ATOM 645 C C . PRO A 1 85 ? 5.673 4.037 12.949 1.00 82.00 85 PRO A C 1
ATOM 647 O O . PRO A 1 85 ? 5.811 2.940 12.395 1.00 82.00 85 PRO A O 1
ATOM 650 N N . ARG A 1 86 ? 5.165 5.111 12.337 1.00 81.88 86 ARG A N 1
ATOM 651 C CA . ARG A 1 86 ? 4.630 5.120 10.971 1.00 81.88 86 ARG A CA 1
ATOM 652 C C . ARG A 1 86 ? 5.600 4.473 9.973 1.00 81.88 86 ARG A C 1
ATOM 654 O O . ARG A 1 86 ? 6.761 4.871 9.889 1.00 81.88 86 ARG A O 1
ATOM 661 N N . ARG A 1 87 ? 5.110 3.519 9.173 1.00 84.75 87 ARG A N 1
ATOM 662 C CA . ARG A 1 87 ? 5.882 2.822 8.124 1.00 84.75 87 ARG A CA 1
ATOM 663 C C . ARG A 1 87 ? 5.429 3.216 6.716 1.00 84.75 87 ARG A C 1
ATOM 665 O O . ARG A 1 87 ? 5.198 2.358 5.870 1.00 84.75 87 ARG A O 1
ATOM 672 N N . LEU A 1 88 ? 5.313 4.518 6.467 1.00 89.06 88 LEU A N 1
ATOM 673 C CA . LEU A 1 88 ? 4.928 5.044 5.161 1.00 89.06 88 LEU A CA 1
ATOM 674 C C . LEU A 1 88 ? 6.112 5.000 4.187 1.00 89.06 88 LEU A C 1
ATOM 676 O O . LEU A 1 88 ? 7.146 5.628 4.417 1.00 89.06 88 LEU A O 1
ATOM 680 N N . LEU A 1 89 ? 5.955 4.260 3.090 1.00 90.50 89 LEU A N 1
ATOM 681 C CA . LEU A 1 89 ? 6.953 4.204 2.026 1.00 90.50 89 LEU A CA 1
ATOM 682 C C . LEU A 1 89 ? 6.921 5.484 1.188 1.00 90.50 89 LEU A C 1
ATOM 684 O O . LEU A 1 89 ? 5.865 5.913 0.730 1.00 90.50 89 LEU A O 1
ATOM 688 N N . ASN A 1 90 ? 8.099 6.047 0.914 1.00 92.44 90 ASN A N 1
ATOM 689 C CA . ASN A 1 90 ? 8.234 7.078 -0.109 1.00 92.44 90 ASN A CA 1
ATOM 690 C C . ASN A 1 90 ? 8.127 6.424 -1.495 1.00 92.44 90 ASN A C 1
ATOM 692 O O . ASN A 1 90 ? 9.006 5.651 -1.879 1.00 92.44 90 ASN A O 1
ATOM 696 N N . VAL A 1 91 ? 7.066 6.751 -2.232 1.00 95.12 91 VAL A N 1
ATOM 697 C CA . VAL A 1 91 ? 6.776 6.231 -3.579 1.00 95.12 91 VAL A CA 1
ATOM 698 C C . VAL A 1 91 ? 6.920 7.296 -4.673 1.00 95.12 91 VAL A C 1
ATOM 700 O O . VAL A 1 91 ? 6.427 7.096 -5.779 1.00 95.12 91 VAL A O 1
ATOM 703 N N . SER A 1 92 ? 7.614 8.413 -4.415 1.00 94.38 92 SER A N 1
ATOM 704 C CA . SER A 1 92 ? 7.748 9.513 -5.386 1.00 94.38 92 SER A CA 1
ATOM 705 C C . SER A 1 92 ? 8.270 9.039 -6.742 1.00 94.38 92 SER A C 1
ATOM 707 O O . SER A 1 92 ? 7.698 9.386 -7.766 1.00 94.38 92 SER A O 1
ATOM 709 N N . ARG A 1 93 ? 9.262 8.139 -6.753 1.00 92.44 93 ARG A N 1
ATOM 710 C CA . ARG A 1 93 ? 9.808 7.544 -7.987 1.00 92.44 93 ARG A CA 1
ATOM 711 C C . ARG A 1 93 ? 8.773 6.755 -8.789 1.00 92.44 93 ARG A C 1
ATOM 713 O O . ARG A 1 93 ? 8.802 6.763 -10.009 1.00 92.44 93 ARG A O 1
ATOM 720 N N . LEU A 1 94 ? 7.850 6.070 -8.116 1.00 93.38 94 LEU A N 1
ATOM 721 C CA . LEU A 1 94 ? 6.778 5.335 -8.788 1.00 93.38 94 LEU A CA 1
ATOM 722 C C . LEU A 1 94 ? 5.768 6.299 -9.428 1.00 93.38 94 LEU A C 1
ATOM 724 O O . LEU A 1 94 ? 5.336 6.077 -10.558 1.00 93.38 94 LEU A O 1
ATOM 728 N N . HIS A 1 95 ? 5.443 7.391 -8.730 1.00 93.75 95 HIS A N 1
ATOM 729 C CA . HIS A 1 95 ? 4.566 8.445 -9.243 1.00 93.75 95 HIS A CA 1
ATOM 730 C C . HIS A 1 95 ? 5.212 9.243 -10.387 1.00 93.75 95 HIS A C 1
ATOM 732 O O . HIS A 1 95 ? 4.515 9.625 -11.322 1.00 93.75 95 HIS A O 1
ATOM 738 N N . GLU A 1 96 ? 6.531 9.454 -10.360 1.00 93.94 96 GLU A N 1
ATOM 739 C CA . GLU A 1 96 ? 7.300 10.065 -11.458 1.00 93.94 96 GLU A CA 1
ATOM 740 C C . GLU A 1 96 ? 7.228 9.229 -12.743 1.00 93.94 96 GLU A C 1
ATOM 742 O O . GLU A 1 96 ? 7.169 9.786 -13.837 1.00 93.94 96 GLU A O 1
ATOM 747 N N . LEU A 1 97 ? 7.135 7.900 -12.619 1.00 92.62 97 LEU A N 1
ATOM 748 C CA . LEU A 1 97 ? 6.852 6.998 -13.740 1.00 92.62 97 LEU A CA 1
ATOM 749 C C . LEU A 1 97 ? 5.369 7.017 -14.164 1.00 92.62 97 LEU A C 1
ATOM 751 O O . LEU A 1 97 ? 4.962 6.237 -15.017 1.00 92.62 97 LEU A O 1
ATOM 755 N N . ALA A 1 98 ? 4.537 7.884 -13.584 1.00 93.56 98 ALA A N 1
ATOM 756 C CA . ALA A 1 98 ? 3.096 7.971 -13.821 1.00 93.56 98 ALA A CA 1
ATOM 757 C C . ALA A 1 98 ? 2.310 6.691 -13.475 1.00 93.56 98 ALA A C 1
ATOM 759 O O . ALA A 1 98 ? 1.202 6.476 -13.978 1.00 93.56 98 ALA A O 1
ATOM 760 N N . PHE A 1 99 ? 2.844 5.848 -12.585 1.00 92.31 99 PHE A N 1
ATOM 761 C CA . PHE A 1 99 ? 2.086 4.739 -12.021 1.00 92.31 99 PHE A CA 1
ATOM 762 C C . PHE A 1 99 ? 1.427 5.157 -10.710 1.00 92.31 99 PHE A C 1
ATOM 764 O O . PHE A 1 99 ? 2.101 5.527 -9.753 1.00 92.31 99 PHE A O 1
ATOM 771 N N . PHE A 1 100 ? 0.106 5.012 -10.649 1.00 91.56 100 PHE A N 1
ATOM 772 C CA . PHE A 1 100 ? -0.694 5.260 -9.454 1.00 91.56 100 PHE A CA 1
ATOM 773 C C . PHE A 1 100 ? -1.483 4.003 -9.095 1.00 91.56 100 PHE A C 1
ATOM 775 O O . PHE A 1 100 ? -1.959 3.271 -9.974 1.00 91.56 100 PHE A O 1
ATOM 782 N N . HIS A 1 101 ? -1.624 3.740 -7.795 1.00 90.75 101 HIS A N 1
ATOM 783 C CA . HIS A 1 101 ? -2.502 2.675 -7.323 1.00 90.75 101 HIS A CA 1
ATOM 784 C C . HIS A 1 101 ? -3.947 2.954 -7.763 1.00 90.75 101 HIS A C 1
ATOM 786 O O . HIS A 1 101 ? -4.362 4.100 -7.909 1.00 90.75 101 HIS A O 1
ATOM 792 N N . ARG A 1 102 ? -4.714 1.891 -8.020 1.00 88.88 102 ARG A N 1
ATOM 793 C CA . ARG A 1 102 ? -6.110 2.012 -8.474 1.00 88.88 102 ARG A CA 1
ATOM 794 C C . ARG A 1 102 ? -7.106 1.737 -7.368 1.00 88.88 102 ARG A C 1
ATOM 796 O O . ARG A 1 102 ? -8.073 2.465 -7.233 1.00 88.88 102 ARG A O 1
ATOM 803 N N . THR A 1 103 ? -6.861 0.680 -6.604 1.00 90.62 103 THR A N 1
ATOM 804 C CA . THR A 1 103 ? -7.696 0.334 -5.463 1.00 90.62 103 THR A CA 1
ATOM 805 C C . THR A 1 103 ? -7.353 1.284 -4.329 1.00 90.62 103 THR A C 1
ATOM 807 O O . THR A 1 103 ? -6.223 1.278 -3.833 1.00 90.62 103 THR A O 1
ATOM 810 N N . ILE A 1 104 ? -8.311 2.123 -3.953 1.00 93.44 104 ILE A N 1
ATOM 811 C CA . ILE A 1 104 ? -8.215 2.923 -2.732 1.00 93.44 104 ILE A CA 1
ATOM 812 C C . ILE A 1 104 ? -8.596 2.063 -1.525 1.00 93.44 104 ILE A C 1
ATOM 814 O O . ILE A 1 104 ? -9.289 1.052 -1.663 1.00 93.44 104 ILE A O 1
ATOM 818 N N . LEU A 1 105 ? -8.150 2.461 -0.332 1.00 94.19 105 LEU A N 1
ATOM 819 C CA . LEU A 1 105 ? -8.293 1.649 0.879 1.00 94.19 105 LEU A CA 1
ATOM 820 C C . LEU A 1 105 ? -9.745 1.216 1.139 1.00 94.19 105 LEU A C 1
ATOM 822 O O . LEU A 1 105 ? -9.993 0.038 1.375 1.00 94.19 105 LEU A O 1
ATOM 826 N N . VAL A 1 106 ? -10.706 2.138 1.031 1.00 93.38 106 VAL A N 1
ATOM 827 C CA . VAL A 1 106 ? -12.132 1.844 1.257 1.00 93.38 106 VAL A CA 1
ATOM 828 C C . VAL A 1 106 ? -12.691 0.807 0.278 1.00 93.38 106 VAL A C 1
ATOM 830 O O . VAL A 1 106 ? -13.433 -0.081 0.689 1.00 93.38 106 VAL A O 1
ATOM 833 N N . GLU A 1 107 ? -12.327 0.882 -1.004 1.00 93.88 107 GLU A N 1
ATOM 834 C CA . GLU A 1 107 ? -12.750 -0.095 -2.015 1.00 93.88 107 GLU A CA 1
ATOM 835 C C . GLU A 1 107 ? -12.132 -1.466 -1.742 1.00 93.88 107 GLU A C 1
ATOM 837 O O . GLU A 1 107 ? -12.818 -2.483 -1.822 1.00 93.88 107 GLU A O 1
ATOM 842 N N . GLY A 1 108 ? -10.850 -1.488 -1.363 1.00 93.00 108 GLY A N 1
ATOM 843 C CA . GLY A 1 108 ? -10.153 -2.714 -0.981 1.00 93.00 108 GLY A CA 1
ATOM 844 C C . GLY A 1 108 ? -10.801 -3.395 0.225 1.00 93.00 108 GLY A C 1
ATOM 845 O O . GLY A 1 108 ? -11.061 -4.598 0.179 1.00 93.00 108 GLY A O 1
ATOM 846 N N . ILE A 1 109 ? -11.129 -2.628 1.272 1.00 94.94 109 ILE A N 1
ATOM 847 C CA . ILE A 1 109 ? -11.816 -3.154 2.460 1.00 94.94 109 ILE A CA 1
ATOM 848 C C . ILE A 1 109 ? -13.177 -3.734 2.067 1.00 94.94 109 ILE A C 1
ATOM 850 O O . ILE A 1 109 ? -13.435 -4.886 2.396 1.00 94.94 109 ILE A O 1
ATOM 854 N N . LYS A 1 110 ? -14.011 -2.998 1.317 1.00 94.88 110 LYS A N 1
ATOM 855 C CA . LYS A 1 110 ? -15.324 -3.488 0.849 1.00 94.88 110 LYS A CA 1
ATOM 856 C C . LYS A 1 110 ? -15.213 -4.817 0.102 1.00 94.88 110 LYS A C 1
ATOM 858 O O . LYS A 1 110 ? -15.869 -5.778 0.482 1.00 94.88 110 LYS A O 1
ATOM 863 N N . SER A 1 111 ? -14.278 -4.910 -0.846 1.00 93.31 111 SER A N 1
ATOM 864 C CA . SER A 1 111 ? -14.055 -6.133 -1.634 1.00 93.31 111 SER A CA 1
ATOM 865 C C . SER A 1 111 ? -13.600 -7.355 -0.827 1.00 93.31 111 SER A C 1
ATOM 867 O O . SER A 1 111 ? -13.562 -8.455 -1.363 1.00 93.31 111 SER A O 1
ATOM 869 N N . THR A 1 112 ? -13.207 -7.175 0.439 1.00 92.25 112 THR A N 1
ATOM 870 C CA . THR A 1 112 ? -12.837 -8.287 1.329 1.00 92.25 112 THR A CA 1
ATOM 871 C C . THR A 1 112 ? -14.063 -8.929 1.992 1.00 92.25 112 THR A C 1
ATOM 873 O O . THR A 1 112 ? -13.969 -10.059 2.468 1.00 92.25 112 THR A O 1
ATOM 876 N N . TYR A 1 113 ? -15.191 -8.214 2.049 1.00 85.94 113 TYR A N 1
ATOM 877 C CA . TYR A 1 113 ? -16.442 -8.676 2.661 1.00 85.94 113 TYR A CA 1
ATOM 878 C C . TYR A 1 113 ? -17.492 -9.144 1.642 1.00 85.94 113 TYR A C 1
ATOM 880 O O . TYR A 1 113 ? -18.423 -9.844 2.043 1.00 85.94 113 TYR A O 1
ATOM 888 N N . ASP A 1 114 ? -17.343 -8.763 0.371 1.00 75.19 114 ASP A N 1
ATOM 889 C CA . ASP A 1 114 ? -18.161 -9.235 -0.758 1.00 75.19 114 ASP A CA 1
ATOM 890 C C . ASP A 1 114 ? -17.754 -10.651 -1.216 1.00 75.19 114 ASP A C 1
ATOM 892 O O . ASP A 1 114 ? -18.662 -11.452 -1.548 1.00 75.19 114 ASP A O 1
#

Foldseek 3Di:
DDDDPPDDDDDPCCPDPVNVVVLVVCVVVVVVLVNLCNVQPDDPDDADDDQLDDDDPVVVVVLLCVLVVPPDDDDDDPVDDDDDPDPRDDRVVVVVSVDHDDDDPSNVSNVVVD

pLDDT: mean 84.34, std 15.06, range [34.12, 95.94]